Protein AF-A0A7J9NCS6-F1 (afdb_monomer_lite)

pLDDT: mean 74.44, std 14.25, range [45.44, 91.19]

Sequence (61 aa):
MDEHLFRALAQFWNSAYSCFSFGEVDMVPTVEEYTTLLRCPGIQVDKVYSRDANVLTLQRS

Organism: Gossypium schwendimanii (NCBI:txid34291)

Structure (mmCIF, N/CA/C/O backbone):
data_AF-A0A7J9NCS6-F1
#
_entry.id   AF-A0A7J9NCS6-F1
#
loop_
_atom_site.group_PDB
_atom_site.id
_atom_site.type_symbol
_atom_site.label_atom_id
_atom_site.label_alt_id
_atom_site.label_comp_id
_atom_site.label_asym_id
_atom_site.label_entity_id
_atom_site.label_seq_id
_atom_site.pdbx_PDB_ins_code
_atom_site.Cartn_x
_atom_site.Cartn_y
_atom_site.Cartn_z
_atom_site.occupancy
_atom_site.B_iso_or_equiv
_atom_site.auth_seq_id
_atom_site.auth_comp_id
_atom_site.auth_asym_id
_atom_site.auth_atom_id
_atom_site.pdbx_PDB_model_num
ATOM 1 N N . MET A 1 1 ? 11.774 -13.776 -8.962 1.00 61.66 1 MET A N 1
ATOM 2 C CA . MET A 1 1 ? 11.604 -12.431 -8.376 1.00 61.66 1 MET A CA 1
ATOM 3 C C . MET A 1 1 ? 11.502 -11.469 -9.541 1.00 61.66 1 MET A C 1
ATOM 5 O O . MET A 1 1 ? 12.354 -11.545 -10.415 1.00 61.66 1 MET A O 1
ATOM 9 N N . ASP A 1 2 ? 10.422 -10.698 -9.619 1.00 84.56 2 ASP A N 1
ATOM 10 C CA . ASP A 1 2 ? 10.063 -9.909 -10.804 1.00 84.56 2 ASP A CA 1
ATOM 11 C C . ASP A 1 2 ? 10.740 -8.526 -10.758 1.00 84.56 2 ASP A C 1
ATOM 13 O O . ASP A 1 2 ? 10.484 -7.729 -9.855 1.00 84.56 2 ASP A O 1
ATOM 17 N N . GLU A 1 3 ? 11.646 -8.253 -11.700 1.00 88.19 3 GLU A N 1
ATOM 18 C CA . GLU A 1 3 ? 12.393 -6.988 -11.792 1.00 88.19 3 GLU A CA 1
ATOM 19 C C . GLU A 1 3 ? 11.465 -5.781 -11.995 1.00 88.19 3 GLU A C 1
ATOM 21 O O . GLU A 1 3 ? 11.695 -4.702 -11.438 1.00 88.19 3 GLU A O 1
ATOM 26 N N . HIS A 1 4 ? 10.376 -5.963 -12.743 1.00 87.06 4 HIS A N 1
ATOM 27 C CA . HIS A 1 4 ? 9.416 -4.901 -13.009 1.00 87.06 4 HIS A CA 1
ATOM 28 C C . HIS A 1 4 ? 8.640 -4.526 -11.748 1.00 87.06 4 HIS A C 1
ATOM 30 O O . HIS A 1 4 ? 8.395 -3.341 -11.517 1.00 87.06 4 HIS A O 1
ATOM 36 N N . LEU A 1 5 ? 8.337 -5.510 -10.895 1.00 84.12 5 LEU A N 1
ATOM 37 C CA . LEU A 1 5 ? 7.710 -5.270 -9.597 1.00 84.12 5 LEU A CA 1
ATOM 38 C C . LEU A 1 5 ? 8.602 -4.412 -8.693 1.00 84.12 5 LEU A C 1
ATOM 40 O O . LEU A 1 5 ? 8.136 -3.425 -8.128 1.00 84.12 5 LEU A O 1
ATOM 44 N N . PHE A 1 6 ? 9.893 -4.737 -8.585 1.00 84.62 6 PHE A N 1
ATOM 45 C CA . PHE A 1 6 ? 10.822 -3.938 -7.778 1.00 84.62 6 PHE A CA 1
ATOM 46 C C . PHE A 1 6 ? 10.964 -2.514 -8.301 1.00 84.62 6 PHE A C 1
ATOM 48 O O . PHE A 1 6 ? 10.966 -1.564 -7.518 1.00 84.62 6 PHE A O 1
ATOM 55 N N . ARG A 1 7 ? 11.047 -2.358 -9.624 1.00 88.69 7 ARG A N 1
ATOM 56 C CA . ARG A 1 7 ? 11.145 -1.044 -10.255 1.00 88.69 7 ARG A CA 1
ATOM 57 C C . ARG A 1 7 ? 9.896 -0.200 -10.014 1.00 88.69 7 ARG A C 1
ATOM 59 O O . ARG A 1 7 ? 10.034 0.997 -9.786 1.00 88.69 7 ARG A O 1
ATOM 66 N N . ALA A 1 8 ? 8.709 -0.806 -10.031 1.00 86.62 8 ALA A N 1
ATOM 67 C CA . ALA A 1 8 ? 7.463 -0.124 -9.697 1.00 86.62 8 ALA A CA 1
ATOM 68 C C . ALA A 1 8 ? 7.430 0.287 -8.217 1.00 86.62 8 ALA A C 1
ATOM 70 O O . ALA A 1 8 ? 7.170 1.445 -7.916 1.00 86.62 8 ALA A O 1
ATOM 71 N N . LEU A 1 9 ? 7.774 -0.618 -7.295 1.00 84.19 9 LEU A N 1
ATOM 72 C CA . LEU A 1 9 ? 7.789 -0.328 -5.855 1.00 84.19 9 LEU A CA 1
ATOM 73 C C . LEU A 1 9 ? 8.771 0.793 -5.494 1.00 84.19 9 LEU A C 1
ATOM 75 O O . LEU A 1 9 ? 8.438 1.667 -4.697 1.00 84.19 9 LEU A O 1
ATOM 79 N N . ALA A 1 10 ? 9.950 0.821 -6.118 1.00 88.00 10 ALA A N 1
ATOM 80 C CA . ALA A 1 10 ? 10.946 1.865 -5.892 1.00 88.00 10 ALA A CA 1
ATOM 81 C C . ALA A 1 10 ? 10.434 3.279 -6.229 1.00 88.00 10 ALA A C 1
ATOM 83 O O . ALA A 1 10 ? 10.885 4.242 -5.614 1.00 88.00 10 ALA A O 1
ATOM 84 N N . GLN A 1 11 ? 9.472 3.417 -7.152 1.00 89.06 11 GLN A N 1
ATOM 85 C CA . GLN A 1 11 ? 8.863 4.715 -7.481 1.00 89.06 11 GLN A CA 1
ATOM 86 C C . GLN A 1 11 ? 8.015 5.283 -6.339 1.00 89.06 11 GLN A C 1
ATOM 88 O O . GLN A 1 11 ? 7.838 6.494 -6.261 1.00 89.06 11 GLN A O 1
ATOM 93 N N . PHE A 1 12 ? 7.518 4.427 -5.445 1.00 88.62 12 PHE A N 1
ATOM 94 C CA . PHE A 1 12 ? 6.709 4.831 -4.296 1.00 88.62 12 PHE A CA 1
ATOM 95 C C . PHE A 1 12 ? 7.544 5.045 -3.027 1.00 88.62 12 PHE A C 1
ATOM 97 O O . PHE A 1 12 ? 6.986 5.395 -1.989 1.00 88.62 12 PHE A O 1
ATOM 104 N N . TRP A 1 13 ? 8.866 4.829 -3.064 1.00 90.00 13 TRP A N 1
ATOM 105 C CA . TRP A 1 13 ? 9.729 4.996 -1.893 1.00 90.00 13 TRP A CA 1
ATOM 106 C C . TRP A 1 13 ? 9.853 6.468 -1.488 1.00 90.00 13 TRP A C 1
ATOM 108 O O . TRP A 1 13 ? 10.342 7.307 -2.244 1.00 90.00 13 TRP A O 1
ATOM 118 N N . ASN A 1 14 ? 9.473 6.771 -0.251 1.00 88.38 14 ASN A N 1
ATOM 119 C CA . ASN A 1 14 ? 9.566 8.095 0.334 1.00 88.38 14 ASN A CA 1
ATOM 120 C C . ASN A 1 14 ? 10.719 8.157 1.338 1.00 88.38 14 ASN A C 1
ATOM 122 O O . ASN A 1 14 ? 10.620 7.690 2.475 1.00 88.38 14 ASN A O 1
ATOM 126 N N . SER A 1 15 ? 11.821 8.787 0.925 1.00 88.19 15 SER A N 1
ATOM 127 C CA . SER A 1 15 ? 13.028 8.896 1.750 1.00 88.19 15 SER A CA 1
ATOM 128 C C . SER A 1 15 ? 12.838 9.724 3.024 1.00 88.19 15 SER A C 1
ATOM 130 O O . SER A 1 15 ? 13.593 9.519 3.971 1.00 88.19 15 SER A O 1
ATOM 132 N N . ALA A 1 16 ? 11.878 10.653 3.068 1.00 91.19 16 ALA A N 1
ATOM 133 C CA . ALA A 1 16 ? 11.657 11.493 4.247 1.00 91.19 16 ALA A CA 1
ATOM 134 C C . ALA A 1 16 ? 11.061 10.691 5.413 1.00 91.19 16 ALA A C 1
ATOM 136 O O . ALA A 1 16 ? 11.359 10.964 6.572 1.00 91.19 16 ALA A O 1
ATOM 137 N N . TYR A 1 17 ? 10.263 9.670 5.091 1.00 86.19 17 TYR A N 1
ATOM 138 C CA . TYR A 1 17 ? 9.576 8.821 6.067 1.00 86.19 17 TYR A CA 1
ATOM 139 C C . TYR A 1 17 ? 10.127 7.391 6.121 1.00 86.19 17 TYR A C 1
ATOM 141 O O . TYR A 1 17 ? 9.690 6.599 6.951 1.00 86.19 17 TYR A O 1
ATOM 149 N N . SER A 1 18 ? 11.106 7.063 5.267 1.00 83.25 18 SER A N 1
ATOM 150 C CA . SER A 1 18 ? 11.689 5.719 5.144 1.00 83.25 18 SER A CA 1
ATOM 151 C C . SER A 1 18 ? 10.634 4.624 4.926 1.00 83.25 18 SER A C 1
ATOM 153 O O . SER A 1 18 ? 10.735 3.526 5.473 1.00 83.25 18 SER A O 1
ATOM 155 N N . CYS A 1 19 ? 9.599 4.930 4.142 1.00 83.38 19 CYS A N 1
ATOM 156 C CA . CYS A 1 19 ? 8.492 4.025 3.839 1.00 83.38 19 CYS A CA 1
ATOM 157 C C . CYS A 1 19 ? 7.979 4.237 2.408 1.00 83.38 19 CYS A C 1
ATOM 159 O O . CYS A 1 19 ? 8.331 5.216 1.752 1.00 83.38 19 CYS A O 1
ATOM 161 N N . PHE A 1 20 ? 7.142 3.326 1.910 1.00 85.12 20 PHE A N 1
ATOM 162 C CA . PHE A 1 20 ? 6.427 3.542 0.651 1.00 85.12 20 PHE A CA 1
ATOM 163 C C . PHE A 1 20 ? 5.217 4.455 0.894 1.00 85.12 20 PHE A C 1
ATOM 165 O O . PHE A 1 20 ? 4.431 4.192 1.803 1.00 85.12 20 PHE A O 1
ATOM 172 N N . SER A 1 21 ? 5.059 5.512 0.094 1.00 83.62 21 SER A N 1
ATOM 173 C CA . SER A 1 21 ? 3.915 6.428 0.163 1.00 83.62 21 SER A CA 1
ATOM 174 C C . SER A 1 21 ? 3.105 6.388 -1.127 1.00 83.62 21 SER A C 1
ATOM 176 O O . SER A 1 21 ? 3.643 6.643 -2.205 1.00 83.62 21 SER A O 1
ATOM 178 N N . PHE A 1 22 ? 1.804 6.137 -1.008 1.00 81.81 22 PHE A N 1
ATOM 179 C CA . PHE A 1 22 ? 0.877 6.025 -2.132 1.00 81.81 22 PHE A CA 1
ATOM 180 C C . PHE A 1 22 ? -0.079 7.224 -2.166 1.00 81.81 22 PHE A C 1
ATOM 182 O O . PHE A 1 22 ? -1.274 7.062 -1.986 1.00 81.81 22 PHE A O 1
ATOM 189 N N . GLY A 1 23 ? 0.457 8.432 -2.379 1.00 80.69 23 GLY A N 1
ATOM 190 C CA . GLY A 1 23 ? -0.329 9.656 -2.618 1.00 80.69 23 GLY A CA 1
ATOM 191 C C . GLY A 1 23 ? -1.520 9.890 -1.671 1.00 80.69 23 GLY A C 1
ATOM 192 O O . GLY A 1 23 ? -1.508 9.473 -0.517 1.00 80.69 23 GLY A O 1
ATOM 193 N N . GLU A 1 24 ? -2.550 10.572 -2.179 1.00 80.31 24 GLU A N 1
ATOM 194 C CA . GLU A 1 24 ? -3.864 10.721 -1.532 1.00 80.31 24 GLU A CA 1
ATOM 195 C C . GLU A 1 24 ? -4.765 9.533 -1.908 1.00 80.31 24 GLU A C 1
ATOM 197 O O . GLU A 1 24 ? -5.851 9.685 -2.460 1.00 80.31 24 GLU A O 1
ATOM 202 N N . VAL A 1 25 ? -4.264 8.315 -1.705 1.00 75.81 25 VAL A N 1
ATOM 203 C CA . VAL A 1 25 ? -5.083 7.107 -1.802 1.00 75.81 25 VAL A CA 1
ATOM 204 C C . VAL A 1 25 ? -5.447 6.706 -0.384 1.00 75.81 25 VAL A C 1
ATOM 206 O O . VAL A 1 25 ? -4.575 6.634 0.484 1.00 75.81 25 VAL A O 1
ATOM 209 N N . ASP A 1 26 ? -6.731 6.447 -0.145 1.00 79.75 26 ASP A N 1
ATOM 210 C CA . ASP A 1 26 ? -7.151 5.850 1.115 1.00 79.75 26 ASP A CA 1
ATOM 211 C C . ASP A 1 26 ? -6.547 4.444 1.210 1.00 79.75 26 ASP A C 1
ATOM 213 O O . ASP A 1 26 ? -6.946 3.518 0.507 1.00 79.75 26 ASP A O 1
ATOM 217 N N . MET A 1 27 ? -5.505 4.312 2.030 1.00 78.19 27 MET A N 1
ATOM 218 C CA . MET A 1 27 ? -4.854 3.031 2.296 1.00 78.19 27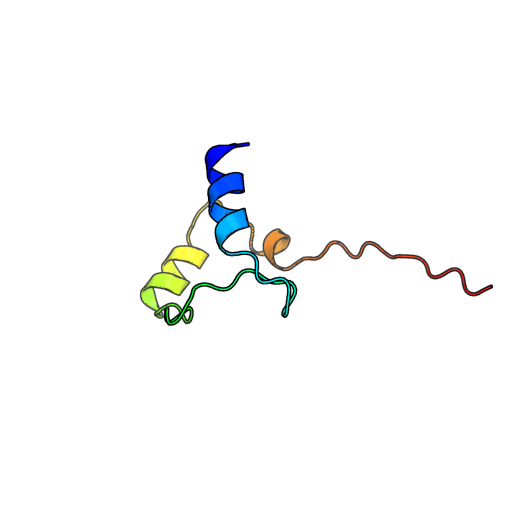 MET A CA 1
ATOM 219 C C . MET A 1 27 ? -5.596 2.228 3.367 1.00 78.19 27 MET A C 1
ATOM 221 O O . MET A 1 27 ? -5.133 1.146 3.728 1.00 78.19 27 MET A O 1
ATOM 225 N N . VAL A 1 28 ? -6.705 2.745 3.908 1.00 83.06 28 VAL A N 1
ATOM 226 C CA . VAL A 1 28 ? -7.570 1.994 4.810 1.00 83.06 28 VAL A CA 1
ATOM 227 C C . VAL A 1 28 ? -8.442 1.074 3.954 1.00 83.06 28 VAL A C 1
ATOM 229 O O . VAL A 1 28 ? -9.338 1.552 3.263 1.00 83.06 28 VAL A O 1
ATOM 232 N N . PRO A 1 29 ? -8.201 -0.248 3.966 1.00 81.81 29 PRO A N 1
ATOM 233 C CA . PRO A 1 29 ? -9.048 -1.158 3.219 1.00 81.81 29 PRO A CA 1
ATOM 234 C C . PRO A 1 29 ? -10.458 -1.143 3.808 1.00 81.81 2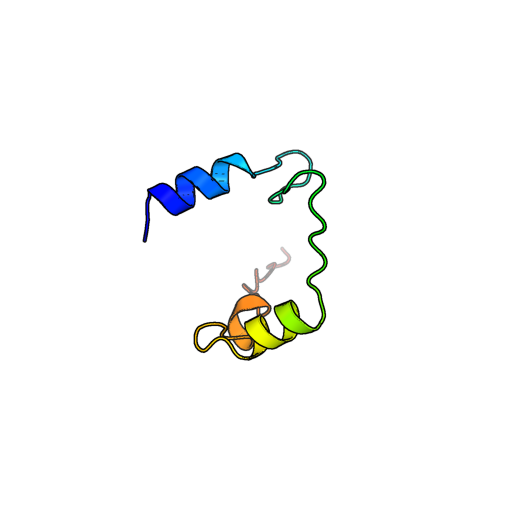9 PRO A C 1
ATOM 236 O O . PRO A 1 29 ? -10.647 -1.070 5.028 1.00 81.81 29 PRO A O 1
ATOM 239 N N . THR A 1 30 ? -11.452 -1.294 2.943 1.00 90.38 30 THR A N 1
ATOM 240 C CA . THR A 1 30 ? -12.814 -1.613 3.377 1.00 90.38 30 THR A CA 1
ATOM 241 C C . THR A 1 30 ? -12.853 -2.967 4.098 1.00 90.38 30 THR A C 1
ATOM 243 O O . THR A 1 30 ? -11.929 -3.785 4.0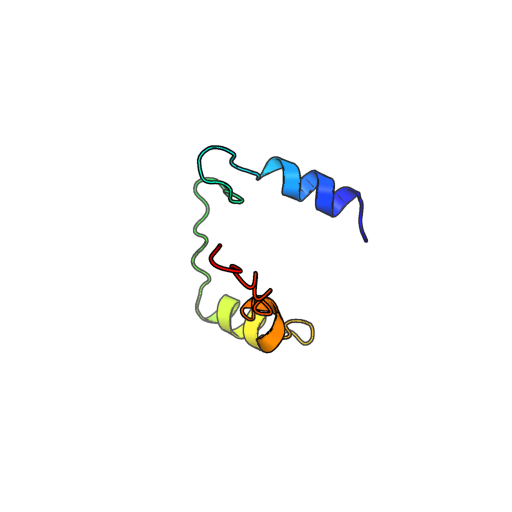09 1.00 90.38 30 THR A O 1
ATOM 246 N N . VAL A 1 31 ? -13.940 -3.239 4.826 1.00 88.06 31 VAL A N 1
ATOM 247 C CA . VAL A 1 31 ? -14.110 -4.515 5.543 1.00 88.06 31 VAL A CA 1
ATOM 248 C C . VAL A 1 31 ? -14.085 -5.696 4.561 1.00 88.06 31 VAL A C 1
ATOM 250 O O . VAL A 1 31 ? -13.486 -6.737 4.848 1.00 88.06 31 VAL A O 1
ATOM 253 N N . GLU A 1 32 ? -14.673 -5.544 3.375 1.00 89.81 32 GLU A N 1
ATOM 254 C CA . GLU A 1 32 ? -14.666 -6.554 2.315 1.00 89.81 32 GLU A CA 1
ATOM 255 C C . GLU A 1 32 ? -13.254 -6.814 1.757 1.00 89.81 32 GLU A C 1
ATOM 257 O O . GLU A 1 32 ? -12.846 -7.968 1.585 1.00 89.81 32 GLU A O 1
ATOM 262 N N . GLU A 1 33 ? -12.468 -5.765 1.516 1.00 86.62 33 GLU A N 1
ATOM 263 C CA . GLU A 1 33 ? -11.092 -5.898 1.020 1.00 86.62 33 GLU A CA 1
ATOM 264 C C . GLU A 1 33 ? -10.181 -6.538 2.072 1.00 86.62 33 GLU A C 1
ATOM 266 O O . GLU A 1 33 ? -9.432 -7.472 1.772 1.00 86.62 33 GLU A O 1
ATOM 271 N N . TYR A 1 34 ? -10.299 -6.114 3.332 1.00 85.06 34 TYR A N 1
ATOM 272 C CA . TYR A 1 34 ? -9.532 -6.678 4.441 1.00 85.06 34 TYR A CA 1
ATOM 273 C C . TYR A 1 34 ? -9.834 -8.169 4.655 1.00 85.06 34 TYR A C 1
ATOM 275 O O . TYR A 1 34 ? -8.927 -8.990 4.819 1.00 85.06 34 TYR A O 1
ATOM 283 N N . THR A 1 35 ? -11.111 -8.554 4.603 1.00 85.25 35 THR A N 1
ATOM 284 C CA . THR A 1 35 ? -11.514 -9.964 4.730 1.00 85.25 35 THR A CA 1
ATOM 285 C C . THR A 1 35 ? -11.045 -10.818 3.553 1.00 85.25 35 THR A C 1
ATOM 287 O O . THR A 1 35 ? -10.717 -11.991 3.746 1.00 85.25 35 THR A O 1
ATOM 290 N N . THR A 1 36 ? -10.948 -10.238 2.356 1.00 86.12 36 THR A N 1
ATOM 291 C CA . THR A 1 36 ? -10.380 -10.902 1.176 1.00 86.12 36 THR A CA 1
ATOM 292 C C . THR A 1 36 ? -8.882 -11.154 1.347 1.00 86.12 36 THR A C 1
ATOM 294 O O . THR A 1 36 ? -8.419 -12.264 1.082 1.00 86.12 36 THR A O 1
ATOM 297 N N . LEU A 1 37 ? -8.131 -10.180 1.873 1.00 80.12 37 LEU A N 1
ATOM 298 C CA . LEU A 1 37 ? -6.709 -10.347 2.195 1.00 80.12 37 LEU A CA 1
ATOM 299 C C . LEU A 1 37 ? -6.489 -11.457 3.232 1.00 80.12 37 LEU A C 1
ATOM 301 O O . LEU A 1 37 ? -5.667 -12.344 3.021 1.00 80.12 37 LEU A O 1
ATOM 305 N N . LEU A 1 38 ? -7.272 -11.483 4.312 1.00 76.12 38 LEU A N 1
ATOM 306 C CA . LEU A 1 38 ? -7.182 -12.532 5.338 1.00 76.12 38 LEU A CA 1
ATOM 307 C C . LEU A 1 38 ? -7.417 -13.950 4.799 1.00 76.12 38 LEU A C 1
ATOM 309 O O . LEU A 1 38 ? -6.889 -14.916 5.343 1.00 76.12 38 LEU A O 1
ATOM 313 N N . ARG A 1 39 ? -8.227 -14.087 3.747 1.00 80.69 39 ARG A N 1
ATOM 314 C CA . ARG A 1 39 ? -8.553 -15.377 3.123 1.00 80.69 39 ARG A CA 1
ATOM 315 C C . ARG A 1 39 ? -7.614 -15.744 1.979 1.00 80.69 39 ARG A C 1
ATOM 317 O O . ARG A 1 39 ? -7.753 -16.822 1.404 1.00 80.69 39 ARG A O 1
ATOM 324 N N . CYS A 1 40 ? -6.685 -14.861 1.626 1.00 76.44 40 CYS A N 1
ATOM 325 C CA . CYS A 1 40 ? -5.811 -15.050 0.487 1.00 76.44 40 CYS A CA 1
ATOM 326 C C . CYS A 1 40 ? -4.772 -16.141 0.818 1.00 76.44 40 CYS A C 1
ATOM 328 O O . CYS A 1 40 ? -3.977 -15.961 1.743 1.00 76.44 40 CYS A O 1
ATOM 330 N N . PRO A 1 41 ? -4.724 -17.264 0.075 1.00 63.97 41 PRO A N 1
ATOM 331 C CA . PRO A 1 41 ? -3.934 -18.448 0.443 1.00 63.97 41 PRO A CA 1
ATOM 332 C C . PRO A 1 41 ? -2.407 -18.236 0.446 1.00 63.97 41 PRO A C 1
ATOM 334 O O . PRO A 1 41 ? -1.665 -19.138 0.823 1.00 63.97 41 PRO A O 1
ATOM 337 N N . GLY A 1 42 ? -1.922 -17.056 0.040 1.00 64.94 42 GLY A N 1
ATOM 338 C CA . GLY A 1 42 ? -0.510 -16.664 0.091 1.00 64.94 42 GLY A CA 1
ATOM 339 C C . GLY A 1 42 ? -0.125 -15.763 1.271 1.00 64.94 42 GLY A C 1
ATOM 340 O O . GLY A 1 42 ? 1.065 -15.537 1.489 1.00 64.94 42 GLY A O 1
ATOM 341 N N . ILE A 1 43 ? -1.092 -15.250 2.040 1.00 65.75 43 ILE A N 1
ATOM 342 C CA . ILE A 1 43 ? -0.815 -14.404 3.204 1.00 65.75 43 ILE A CA 1
ATOM 343 C C . ILE A 1 43 ? -0.528 -15.324 4.395 1.00 65.75 43 ILE A C 1
ATOM 345 O O . ILE A 1 43 ? -1.410 -15.722 5.151 1.00 65.75 43 ILE A O 1
ATOM 349 N N . GLN A 1 44 ? 0.746 -15.685 4.564 1.00 65.44 44 GLN A N 1
ATOM 350 C CA . GLN A 1 44 ? 1.234 -16.216 5.835 1.00 65.44 44 GLN A CA 1
ATOM 351 C C . GLN A 1 44 ? 1.237 -15.060 6.838 1.00 65.44 44 GLN A C 1
ATOM 353 O O . GLN A 1 44 ? 2.237 -14.356 6.970 1.00 65.44 44 GLN A O 1
ATOM 358 N N . VAL A 1 45 ? 0.100 -14.837 7.506 1.00 59.16 45 VAL A N 1
ATOM 359 C CA . VAL A 1 45 ? -0.091 -13.787 8.529 1.00 59.16 45 VAL A CA 1
ATOM 360 C C . VAL A 1 45 ? 1.056 -13.796 9.546 1.00 59.16 45 VAL A C 1
ATOM 362 O O . VAL A 1 45 ? 1.558 -12.743 9.933 1.00 59.16 45 VAL A O 1
ATOM 365 N N . ASP A 1 46 ? 1.541 -14.995 9.868 1.00 57.59 46 ASP A N 1
ATOM 366 C CA . ASP A 1 46 ? 2.634 -15.241 10.805 1.00 57.59 46 ASP A CA 1
ATOM 367 C C . ASP A 1 46 ? 3.999 -14.719 10.325 1.00 57.59 46 ASP A C 1
ATOM 369 O O . ASP A 1 46 ? 4.887 -14.495 11.130 1.00 57.59 46 ASP A O 1
ATOM 373 N N . LYS A 1 47 ? 4.183 -14.471 9.022 1.00 56.62 47 LYS A N 1
ATOM 374 C CA . LYS A 1 47 ? 5.455 -14.025 8.423 1.00 56.62 47 LYS A CA 1
ATOM 375 C C . LYS A 1 47 ? 5.451 -12.557 7.986 1.00 56.62 47 LYS A C 1
ATOM 377 O O . LYS A 1 47 ? 6.510 -11.978 7.780 1.00 56.62 47 LYS A O 1
ATOM 382 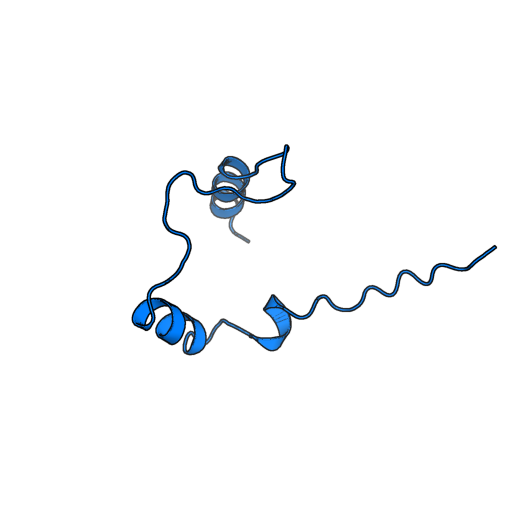N N . VAL A 1 48 ? 4.270 -11.952 7.828 1.00 58.91 48 VAL A N 1
ATOM 383 C CA . VAL A 1 48 ? 4.118 -10.544 7.407 1.00 58.91 48 VAL A CA 1
ATOM 384 C C . VAL A 1 48 ? 4.340 -9.581 8.577 1.00 58.91 48 VAL A C 1
ATOM 386 O O . VAL A 1 48 ? 4.889 -8.499 8.382 1.00 58.91 48 VAL A O 1
ATOM 389 N N . TYR A 1 49 ? 3.963 -9.987 9.794 1.00 51.38 49 TYR A N 1
ATOM 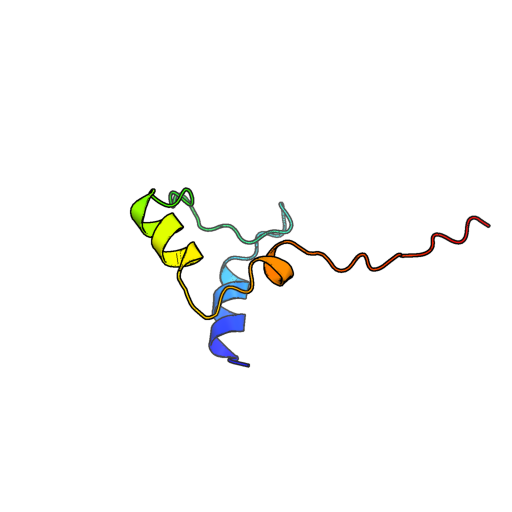390 C CA . TYR A 1 49 ? 4.109 -9.172 11.007 1.00 51.38 49 TYR A CA 1
ATOM 391 C C . TYR A 1 49 ? 5.120 -9.736 12.014 1.00 51.38 49 TYR A C 1
ATOM 393 O O . TYR A 1 49 ? 5.525 -9.021 12.932 1.00 51.38 49 TYR A O 1
ATOM 401 N N . SER A 1 50 ? 5.587 -10.977 11.828 1.00 52.66 50 SER A N 1
ATOM 402 C CA . SER A 1 50 ? 6.789 -11.461 12.503 1.00 52.66 50 SER A CA 1
ATOM 403 C C . SER A 1 50 ? 8.001 -10.848 11.820 1.00 52.66 50 SER A C 1
ATOM 405 O O . SER A 1 50 ? 8.490 -11.316 10.791 1.00 52.66 50 SER A O 1
ATOM 407 N N . ARG A 1 51 ? 8.523 -9.780 12.413 1.00 53.31 51 ARG A N 1
ATOM 408 C CA . ARG A 1 51 ? 9.955 -9.554 12.318 1.00 53.31 51 ARG A CA 1
ATOM 409 C C . ARG A 1 51 ? 10.563 -10.690 13.127 1.00 53.31 51 ARG A C 1
ATOM 411 O O . ARG A 1 51 ? 10.494 -10.625 14.355 1.00 53.31 51 ARG A O 1
ATOM 418 N N . ASP A 1 52 ? 11.143 -11.694 12.459 1.00 55.09 52 ASP A N 1
ATOM 419 C CA . ASP A 1 52 ? 12.110 -12.573 13.114 1.00 55.09 52 ASP A CA 1
ATOM 420 C C . ASP A 1 52 ? 12.988 -11.632 13.918 1.00 55.09 52 ASP A C 1
ATOM 422 O O . ASP A 1 52 ? 13.564 -10.688 13.355 1.00 55.09 52 ASP A O 1
ATOM 426 N N . ALA A 1 53 ? 12.955 -11.771 15.242 1.00 55.25 53 ALA A N 1
ATOM 427 C CA . ALA A 1 53 ? 13.794 -10.978 16.101 1.00 55.25 53 ALA A CA 1
ATOM 428 C C . ALA A 1 53 ? 15.211 -11.339 15.676 1.00 55.25 53 ALA A C 1
ATOM 430 O O . ALA A 1 53 ? 15.785 -12.320 16.138 1.00 55.25 53 ALA A O 1
ATOM 431 N N . ASN A 1 54 ? 15.768 -10.572 14.742 1.00 51.53 54 ASN A N 1
ATOM 432 C CA . ASN A 1 54 ? 17.184 -10.511 14.535 1.00 51.53 54 ASN A CA 1
ATOM 433 C C . ASN A 1 54 ? 17.641 -9.844 15.823 1.00 51.53 54 ASN A C 1
ATOM 435 O O . ASN A 1 54 ? 17.625 -8.615 15.954 1.00 51.53 54 ASN A O 1
ATOM 439 N N . VAL A 1 55 ? 17.836 -10.693 16.834 1.00 53.97 55 VAL A N 1
ATOM 440 C CA . VAL A 1 55 ? 18.471 -10.398 18.096 1.00 53.97 55 VAL A CA 1
ATOM 441 C C . VAL A 1 55 ? 19.848 -9.930 17.666 1.00 53.97 55 VAL A C 1
ATOM 443 O O . VAL A 1 55 ? 20.796 -10.698 17.560 1.00 53.97 55 VAL A O 1
ATOM 446 N N . LEU A 1 56 ? 19.945 -8.639 17.354 1.00 51.81 56 LEU A N 1
ATOM 447 C CA . LEU A 1 56 ? 21.166 -7.901 17.554 1.00 51.81 56 LEU A CA 1
ATOM 448 C C . LEU A 1 56 ? 21.390 -8.030 19.055 1.00 51.81 56 LEU A C 1
ATOM 450 O O . LEU A 1 56 ? 20.863 -7.252 19.847 1.00 51.81 56 LEU A O 1
ATOM 454 N N . THR A 1 57 ? 22.082 -9.099 19.450 1.00 53.44 57 THR A N 1
ATOM 455 C CA . THR A 1 57 ? 22.764 -9.186 20.729 1.00 53.44 57 THR A CA 1
ATOM 456 C C . THR A 1 57 ? 23.649 -7.959 20.768 1.00 53.44 57 THR A C 1
ATOM 458 O O . THR A 1 57 ? 24.754 -7.953 20.228 1.00 53.44 57 THR A O 1
ATOM 461 N N . LEU A 1 58 ? 23.123 -6.885 21.352 1.00 57.19 58 LEU A N 1
ATOM 462 C CA . LEU A 1 58 ? 23.909 -5.772 21.826 1.00 57.19 58 LEU A CA 1
ATOM 463 C C . LEU A 1 58 ? 24.804 -6.378 22.907 1.00 57.19 58 LEU A C 1
ATOM 465 O O . LEU A 1 58 ? 24.417 -6.461 24.074 1.00 57.19 58 LEU A O 1
ATOM 469 N N . GLN A 1 59 ? 25.969 -6.891 22.510 1.00 52.97 59 GLN A N 1
ATOM 470 C CA . GLN A 1 59 ? 27.035 -7.150 23.457 1.00 52.97 59 GLN A CA 1
ATOM 471 C C . GLN A 1 59 ? 27.441 -5.783 23.989 1.00 52.97 59 GLN A C 1
ATOM 473 O O . GLN A 1 59 ? 28.114 -4.998 23.329 1.00 52.97 59 GLN A O 1
ATOM 478 N N . ARG A 1 60 ? 26.901 -5.482 25.166 1.00 45.44 60 ARG A N 1
ATOM 479 C CA . ARG A 1 60 ? 27.257 -4.341 25.988 1.00 45.44 60 ARG A CA 1
ATOM 480 C C . ARG A 1 60 ? 28.732 -4.522 26.361 1.00 45.44 60 ARG A C 1
ATOM 482 O O . ARG A 1 60 ? 29.037 -5.388 27.176 1.00 45.44 60 ARG A O 1
ATOM 489 N N . SER A 1 61 ? 29.616 -3.788 25.686 1.00 53.41 61 SER A N 1
ATOM 490 C CA . SER A 1 61 ? 31.009 -3.588 26.105 1.00 53.41 61 SER A CA 1
ATOM 491 C C . SER A 1 61 ? 31.064 -2.686 27.327 1.00 53.41 61 SER A C 1
ATOM 493 O O . SER A 1 61 ? 30.318 -1.677 27.302 1.00 53.41 61 SER A O 1
#

Foldseek 3Di:
DDPVVVVVQVVQQDPVVRDGHDPPDPPDDDPVRVVVQVPPPPCPVCPVPDPPPPPPVPPDD

Radius of gyration: 16.53 Å; chains: 1; bounding box: 46×30×39 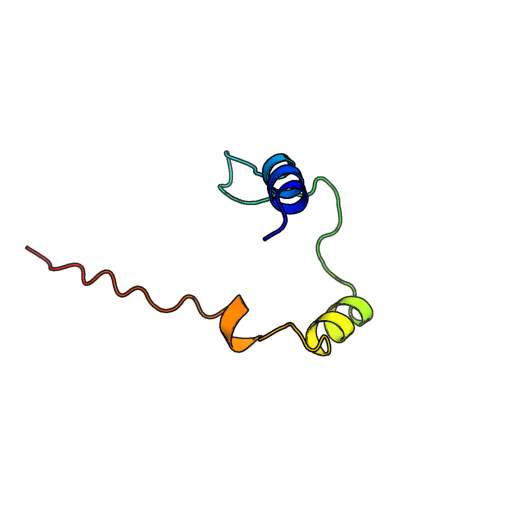Å

InterPro domains:
  IPR056647 Domain of unknown function DUF7745 [PF24924] (3-51)

Secondary structure (DSSP, 8-state):
--HHHHHHHHHTEETTTTEE--TT---S--HHHHHHHHT-TT--HHHHS------------